Protein AF-A0A4Y2N3K4-F1 (afdb_monomer)

Secondary structure (DSSP, 8-state):
-HHHHHHHHT--HHHHHHHHHHTT------S------------------HHHHHHHHHHS-----HHHHHGGGTTS-PPP---HHHHHHHHHHHHHHHTTS------PPPPPHHHHHHHHHHHHHTT-

Radius of gyration: 30.18 Å; Cα contacts (8 Å, |Δi|>4): 9; chains: 1; bounding box: 58×51×66 Å

Structure (mmCIF, N/CA/C/O backbone):
data_AF-A0A4Y2N3K4-F1
#
_entry.id   AF-A0A4Y2N3K4-F1
#
loop_
_atom_site.group_PDB
_atom_site.id
_atom_site.type_symbol
_atom_site.label_atom_id
_atom_site.label_alt_id
_atom_site.label_comp_id
_atom_site.label_asym_id
_atom_site.label_entity_id
_atom_site.label_seq_id
_atom_site.pdbx_PDB_ins_code
_atom_site.Cartn_x
_atom_site.Cartn_y
_atom_site.Cartn_z
_atom_site.occupancy
_atom_site.B_iso_or_equiv
_atom_site.auth_seq_id
_atom_site.auth_comp_id
_atom_site.auth_asym_id
_atom_site.auth_atom_id
_atom_site.pdbx_PDB_model_num
ATOM 1 N N . MET A 1 1 ? -7.671 22.320 10.137 1.00 58.22 1 MET A N 1
ATOM 2 C CA . MET A 1 1 ? -6.590 22.183 9.137 1.00 58.22 1 MET A CA 1
ATOM 3 C C . MET A 1 1 ? -5.352 23.046 9.448 1.00 58.22 1 MET A C 1
ATOM 5 O O . MET A 1 1 ? -4.595 23.355 8.549 1.00 58.22 1 MET A O 1
ATOM 9 N N . ARG A 1 2 ? -5.086 23.424 10.712 1.00 77.31 2 ARG A N 1
ATOM 10 C CA . ARG A 1 2 ? -3.959 24.326 11.039 1.00 77.31 2 ARG A CA 1
ATOM 11 C C . ARG A 1 2 ? -2.590 23.632 11.024 1.00 77.31 2 ARG A C 1
ATOM 13 O O . ARG A 1 2 ? -1.615 24.225 10.592 1.00 77.31 2 ARG A O 1
ATOM 20 N N . ILE A 1 3 ? -2.541 22.367 11.446 1.00 83.81 3 ILE A N 1
ATOM 21 C CA . ILE A 1 3 ? -1.302 21.574 11.512 1.00 83.81 3 ILE A CA 1
ATOM 22 C C . ILE A 1 3 ? -0.776 21.232 10.114 1.00 83.81 3 ILE A C 1
ATOM 24 O O . ILE A 1 3 ? 0.417 21.363 9.873 1.00 83.81 3 ILE A O 1
ATOM 28 N N . ALA A 1 4 ? -1.658 20.848 9.184 1.00 87.94 4 ALA A N 1
ATOM 29 C CA . ALA A 1 4 ? -1.269 20.566 7.803 1.00 87.94 4 ALA A CA 1
ATOM 30 C C . ALA A 1 4 ? -0.730 21.824 7.102 1.00 87.94 4 ALA A C 1
ATOM 32 O O . ALA A 1 4 ? 0.332 21.761 6.494 1.00 87.94 4 ALA A O 1
ATOM 33 N N . ASP A 1 5 ? -1.397 22.973 7.265 1.00 90.56 5 ASP A N 1
ATOM 34 C CA . ASP A 1 5 ? -0.926 24.254 6.723 1.00 90.56 5 ASP A CA 1
ATOM 35 C C . ASP A 1 5 ? 0.417 24.685 7.324 1.00 90.56 5 ASP A C 1
ATOM 37 O O . ASP A 1 5 ? 1.294 25.159 6.604 1.00 90.56 5 ASP A O 1
ATOM 41 N N . TYR A 1 6 ? 0.597 24.514 8.637 1.00 90.62 6 TYR A N 1
ATOM 42 C CA . TYR A 1 6 ? 1.860 24.814 9.310 1.00 90.62 6 TYR A CA 1
ATOM 43 C C . TYR A 1 6 ? 2.986 23.901 8.818 1.00 90.62 6 TYR A C 1
ATOM 45 O O . TYR A 1 6 ? 4.047 24.384 8.432 1.00 90.62 6 TYR A O 1
ATOM 53 N N . ALA A 1 7 ? 2.749 22.588 8.769 1.00 88.12 7 ALA A N 1
ATOM 54 C CA . ALA A 1 7 ? 3.717 21.626 8.259 1.00 88.12 7 ALA A CA 1
ATOM 55 C C . ALA A 1 7 ? 4.084 21.931 6.800 1.00 88.12 7 ALA A C 1
ATOM 57 O O . ALA A 1 7 ? 5.265 21.965 6.469 1.00 88.12 7 ALA A O 1
ATOM 58 N N . TRP A 1 8 ? 3.091 22.233 5.959 1.00 90.69 8 TRP A N 1
ATOM 59 C CA . TRP A 1 8 ? 3.290 22.564 4.549 1.00 90.69 8 TRP A CA 1
ATOM 60 C C . TRP A 1 8 ? 4.122 23.833 4.352 1.00 90.69 8 TRP A C 1
ATOM 62 O O . TRP A 1 8 ? 5.035 23.852 3.534 1.00 90.69 8 TRP A O 1
ATOM 72 N N . ARG A 1 9 ? 3.872 24.882 5.144 1.00 92.25 9 ARG A N 1
ATOM 73 C CA . ARG A 1 9 ? 4.644 26.136 5.087 1.00 92.25 9 ARG A CA 1
ATOM 74 C C . ARG A 1 9 ? 6.097 25.992 5.541 1.00 92.25 9 ARG A C 1
ATOM 76 O O . ARG A 1 9 ? 6.918 26.818 5.158 1.00 92.25 9 ARG A O 1
ATOM 83 N N . ASN A 1 10 ? 6.407 24.974 6.339 1.00 92.25 10 ASN A N 1
ATOM 84 C CA . ASN A 1 10 ? 7.766 24.682 6.801 1.00 92.25 10 ASN A CA 1
ATOM 85 C C . ASN A 1 10 ? 8.545 23.757 5.851 1.00 92.25 10 ASN A C 1
ATOM 87 O O . ASN A 1 10 ? 9.726 23.489 6.082 1.00 92.25 10 ASN A O 1
ATOM 91 N N . VAL A 1 11 ? 7.914 23.256 4.784 1.00 93.94 11 VAL A N 1
ATOM 92 C CA . VAL A 1 11 ? 8.612 22.488 3.752 1.00 93.94 11 VAL A CA 1
ATOM 93 C C . VAL A 1 11 ? 9.522 23.427 2.958 1.00 93.94 11 VAL A C 1
ATOM 95 O O . VAL A 1 11 ? 9.073 24.413 2.380 1.00 93.94 11 VAL A O 1
ATOM 98 N N . THR A 1 12 ? 10.814 23.104 2.909 1.00 95.06 12 THR A N 1
ATOM 99 C CA . THR A 1 12 ? 11.805 23.832 2.107 1.00 95.06 12 THR A CA 1
ATOM 100 C C . THR A 1 12 ? 12.014 23.160 0.752 1.00 95.06 12 THR A C 1
ATOM 102 O O . THR A 1 12 ? 11.753 21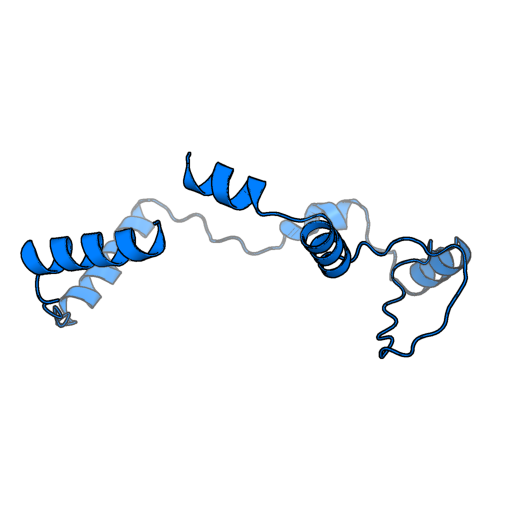.966 0.589 1.00 95.06 12 THR A O 1
ATOM 105 N N . GLU A 1 13 ? 12.548 23.906 -0.216 1.00 93.25 13 GLU A N 1
ATOM 106 C CA . GLU A 1 13 ? 12.946 23.368 -1.524 1.00 93.25 13 GLU A CA 1
ATOM 107 C C . GLU A 1 13 ? 13.884 22.158 -1.381 1.00 93.25 13 GLU A C 1
ATOM 109 O O . GLU A 1 13 ? 13.688 21.134 -2.032 1.00 93.25 13 GLU A O 1
ATOM 114 N N . THR A 1 14 ? 14.841 22.225 -0.451 1.00 93.81 14 THR A N 1
ATOM 115 C CA . THR A 1 14 ? 15.751 21.118 -0.128 1.00 93.81 14 THR A CA 1
ATOM 116 C C . THR A 1 14 ? 15.001 19.878 0.352 1.00 93.81 14 THR A C 1
ATOM 118 O O . THR A 1 14 ? 15.320 18.764 -0.061 1.00 93.81 14 THR A O 1
ATOM 121 N N . THR A 1 15 ? 13.989 20.051 1.206 1.00 93.94 15 THR A N 1
ATOM 122 C CA . THR A 1 15 ? 13.153 18.942 1.678 1.00 93.94 15 THR A CA 1
ATOM 123 C C . THR A 1 15 ? 12.427 18.286 0.508 1.00 93.94 15 THR A C 1
ATOM 125 O O . THR A 1 15 ? 12.483 17.065 0.378 1.00 93.94 15 THR A O 1
ATOM 128 N N . ILE A 1 16 ? 11.823 19.078 -0.383 1.00 92.62 16 ILE A N 1
ATOM 129 C CA . ILE A 1 16 ? 11.146 18.575 -1.588 1.00 92.62 16 ILE A CA 1
ATOM 130 C C . ILE A 1 16 ? 12.139 17.808 -2.466 1.00 92.62 16 ILE A C 1
ATOM 132 O O . ILE A 1 16 ? 11.905 16.641 -2.777 1.00 92.62 16 ILE A O 1
ATOM 136 N N . LYS A 1 17 ? 13.285 18.417 -2.792 1.00 92.00 17 LYS A N 1
ATOM 137 C CA . LYS A 1 17 ? 14.342 17.809 -3.612 1.00 92.00 17 LYS A CA 1
ATOM 138 C C . LYS A 1 17 ? 14.806 16.464 -3.049 1.00 92.00 17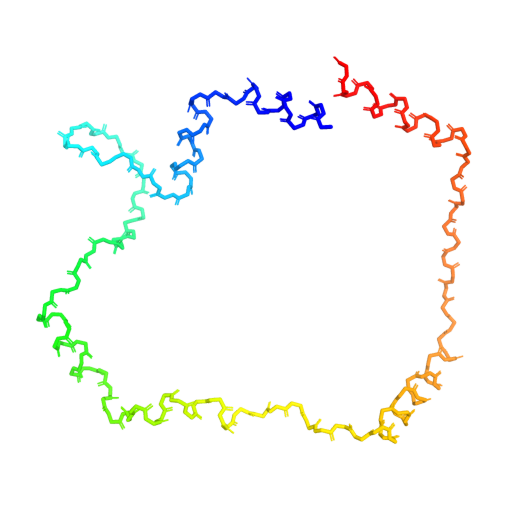 LYS A C 1
ATOM 140 O O . LYS A 1 17 ? 14.908 15.489 -3.787 1.00 92.00 17 LYS A O 1
ATOM 145 N N . ASN A 1 18 ? 15.024 16.382 -1.738 1.00 90.75 18 ASN A N 1
ATOM 146 C CA . ASN A 1 18 ? 15.443 15.146 -1.079 1.00 90.75 18 ASN A CA 1
ATOM 147 C C . ASN A 1 18 ? 14.385 14.037 -1.170 1.00 90.75 18 ASN A C 1
ATOM 149 O O . ASN A 1 18 ? 14.748 12.868 -1.299 1.00 90.75 18 ASN A O 1
ATOM 153 N N . TYR A 1 19 ? 13.092 14.372 -1.115 1.00 92.94 19 TYR A N 1
ATOM 154 C CA . TYR A 1 19 ? 12.023 13.387 -1.301 1.00 92.94 19 TYR A CA 1
ATOM 155 C C . TYR A 1 19 ? 11.941 12.879 -2.742 1.00 92.94 19 TYR A C 1
ATOM 157 O O . TYR A 1 19 ? 11.779 11.677 -2.931 1.00 92.94 19 TYR A O 1
ATOM 165 N N . PHE A 1 20 ? 12.127 13.748 -3.741 1.00 91.81 20 PHE A N 1
ATOM 166 C CA . PHE A 1 20 ? 12.237 13.324 -5.142 1.00 91.81 20 PHE A CA 1
ATOM 167 C C . PHE A 1 20 ? 13.416 12.363 -5.345 1.00 91.81 20 PHE A C 1
ATOM 169 O O . PHE A 1 20 ? 13.223 11.278 -5.889 1.00 91.81 20 PHE A O 1
ATOM 176 N N . ILE A 1 21 ? 14.593 12.688 -4.797 1.00 91.88 21 ILE A N 1
ATOM 177 C CA . ILE A 1 21 ? 15.775 11.811 -4.850 1.00 91.88 21 ILE A CA 1
ATOM 178 C C . ILE A 1 21 ? 15.495 10.462 -4.175 1.00 91.88 21 ILE A C 1
ATOM 180 O O . ILE A 1 21 ? 15.794 9.416 -4.746 1.00 91.88 21 ILE A O 1
ATOM 184 N N . LYS A 1 22 ? 14.881 10.460 -2.982 1.00 89.44 22 LYS A N 1
ATOM 185 C CA . LYS A 1 22 ? 14.496 9.221 -2.280 1.00 89.44 22 LYS A CA 1
ATOM 186 C C . LYS A 1 22 ? 13.480 8.382 -3.055 1.00 89.44 22 LYS A C 1
ATOM 188 O O . LYS A 1 22 ? 13.496 7.164 -2.925 1.00 89.44 22 LYS A O 1
ATOM 193 N N . ALA A 1 23 ? 12.612 9.018 -3.836 1.00 90.62 23 ALA A N 1
ATOM 194 C CA . ALA A 1 23 ? 11.643 8.356 -4.703 1.00 90.62 23 ALA A CA 1
ATOM 195 C C . ALA A 1 23 ? 12.243 7.893 -6.047 1.00 90.62 23 ALA A C 1
ATOM 197 O O . ALA A 1 23 ? 11.514 7.375 -6.886 1.00 90.62 23 ALA A O 1
ATOM 198 N N . GLY A 1 24 ? 13.554 8.064 -6.256 1.00 86.25 24 GLY A N 1
ATOM 199 C CA . GLY A 1 24 ? 14.252 7.630 -7.468 1.00 86.25 24 GLY A CA 1
ATOM 200 C C . GLY A 1 24 ? 14.296 8.676 -8.582 1.00 86.25 24 GLY A C 1
ATOM 201 O O . GLY A 1 24 ? 14.874 8.412 -9.631 1.00 86.25 24 GLY A O 1
ATOM 202 N N . PHE A 1 25 ? 13.752 9.876 -8.363 1.00 85.56 25 PHE A N 1
ATOM 203 C CA . PHE A 1 25 ? 13.902 10.989 -9.295 1.00 85.56 25 PHE A CA 1
ATOM 204 C C . PHE A 1 25 ? 15.234 11.687 -9.033 1.00 85.56 25 PHE A C 1
ATOM 206 O O . PHE A 1 25 ? 15.374 12.482 -8.101 1.00 85.56 25 PHE A O 1
ATOM 213 N N . SER A 1 26 ? 16.228 11.393 -9.862 1.00 79.75 26 SER A N 1
ATOM 214 C CA . SER A 1 26 ? 17.436 12.201 -9.947 1.00 79.75 26 SER A CA 1
ATOM 215 C C . SER A 1 26 ? 17.270 13.247 -11.046 1.00 79.75 26 SER A C 1
ATOM 217 O O . SER A 1 26 ? 16.645 13.017 -12.080 1.00 79.75 26 SER A O 1
ATOM 219 N N . GLU A 1 27 ? 17.812 14.436 -10.805 1.00 73.12 27 GLU A N 1
ATOM 220 C CA . GLU A 1 27 ? 17.994 15.410 -11.871 1.00 73.12 27 GLU A CA 1
ATOM 221 C C . GLU A 1 27 ? 18.950 14.770 -12.881 1.00 73.12 27 GLU A C 1
ATOM 223 O O . GLU A 1 27 ? 20.057 14.359 -12.511 1.00 73.12 27 GLU A O 1
ATOM 228 N N . ASN A 1 28 ? 18.507 14.620 -14.130 1.00 61.84 28 ASN A N 1
ATOM 229 C CA . ASN A 1 28 ? 19.340 14.128 -15.214 1.00 61.84 28 ASN A CA 1
ATOM 230 C C . ASN A 1 28 ? 20.462 15.141 -15.429 1.00 61.84 28 ASN A C 1
ATOM 232 O O . ASN A 1 28 ? 20.353 16.091 -16.201 1.00 61.84 28 ASN A O 1
ATOM 236 N N . LYS A 1 29 ? 21.567 14.952 -14.702 1.00 55.78 29 LYS A N 1
ATOM 237 C CA . LYS A 1 29 ? 22.784 15.708 -14.936 1.00 55.78 29 LYS A CA 1
ATOM 238 C C . LYS A 1 29 ? 23.113 15.523 -16.409 1.00 55.78 29 LYS A C 1
ATOM 240 O O . LYS A 1 29 ? 23.521 14.442 -16.834 1.00 55.78 29 LYS A O 1
ATOM 245 N N . THR A 1 30 ? 22.969 16.592 -17.184 1.00 49.94 30 THR A N 1
ATOM 246 C CA . THR A 1 30 ? 23.768 16.731 -18.392 1.00 49.94 30 THR A CA 1
ATOM 247 C C . THR A 1 30 ? 25.204 16.753 -17.883 1.00 49.94 30 THR A C 1
ATOM 249 O O . THR A 1 30 ? 25.640 17.738 -17.303 1.00 49.94 30 THR A O 1
ATOM 252 N N . SER A 1 31 ? 25.832 15.577 -17.942 1.00 51.28 31 SER A N 1
ATOM 253 C CA . SER A 1 31 ? 27.218 15.245 -17.623 1.00 51.28 31 SER A CA 1
ATOM 254 C C . SER A 1 31 ? 28.059 16.385 -17.035 1.00 51.28 31 SER A C 1
ATOM 256 O O . SER A 1 31 ? 28.621 17.168 -17.795 1.00 51.28 31 SER A O 1
ATOM 258 N N . SER A 1 32 ? 28.241 16.404 -15.711 1.00 50.03 32 SER A N 1
ATOM 259 C CA . SER A 1 32 ? 29.541 16.706 -15.093 1.00 50.03 32 SER A CA 1
ATOM 260 C C . SER A 1 32 ? 29.519 16.459 -13.577 1.00 50.03 32 SER A C 1
ATOM 262 O O . SER A 1 32 ? 28.515 16.692 -12.904 1.00 50.03 32 SER A O 1
ATOM 264 N N . GLU A 1 33 ? 30.678 16.042 -13.069 1.00 44.41 33 GLU A N 1
ATOM 265 C CA . GLU A 1 33 ? 31.112 15.990 -11.663 1.00 44.41 33 GLU A CA 1
ATOM 266 C C . GLU A 1 33 ? 30.701 14.761 -10.833 1.00 44.41 33 GLU A C 1
ATOM 268 O O . GLU A 1 33 ? 29.691 14.716 -10.123 1.00 44.41 33 GLU A O 1
ATOM 273 N N . THR A 1 34 ? 31.550 13.741 -11.007 1.00 53.75 34 THR A N 1
ATOM 274 C CA . THR A 1 34 ? 32.380 13.034 -10.011 1.00 53.75 34 THR A CA 1
ATOM 275 C C . THR A 1 34 ? 32.011 13.186 -8.533 1.00 53.75 34 THR A C 1
ATOM 277 O O . THR A 1 34 ? 32.210 14.232 -7.923 1.00 53.75 34 THR A O 1
ATOM 280 N N . GLY A 1 35 ? 31.609 12.067 -7.937 1.00 36.28 35 GLY A N 1
ATOM 281 C CA . GLY A 1 35 ? 31.535 11.852 -6.496 1.00 36.28 35 GLY A CA 1
ATOM 282 C C . GLY A 1 35 ? 31.091 10.418 -6.242 1.00 36.28 35 GLY A C 1
ATOM 283 O O . GLY A 1 35 ? 29.932 10.089 -6.470 1.00 36.28 35 GLY A O 1
ATOM 284 N N . GLU A 1 36 ? 32.034 9.562 -5.854 1.00 51.16 36 GLU A N 1
ATOM 285 C CA . GLU A 1 36 ? 31.812 8.152 -5.536 1.00 51.16 36 GLU A CA 1
ATOM 286 C C . GLU A 1 36 ? 30.794 8.008 -4.396 1.00 51.16 36 GLU A C 1
ATOM 288 O O . GLU A 1 36 ? 31.076 8.327 -3.244 1.00 51.16 36 GLU A O 1
ATOM 293 N N . VAL A 1 37 ? 29.609 7.498 -4.722 1.00 42.59 37 VAL A N 1
ATOM 294 C CA . VAL A 1 37 ? 28.744 6.790 -3.779 1.00 42.59 37 VAL A CA 1
ATOM 295 C C . VAL A 1 37 ? 28.327 5.510 -4.477 1.00 42.59 37 VAL A C 1
ATOM 297 O O . VAL A 1 37 ? 27.849 5.535 -5.613 1.00 42.59 37 VAL A O 1
ATOM 300 N N . ASP A 1 38 ? 28.616 4.416 -3.783 1.00 45.25 38 ASP A N 1
ATOM 301 C CA . ASP A 1 38 ? 28.433 3.020 -4.148 1.00 45.25 38 ASP A CA 1
ATOM 302 C C . ASP A 1 38 ? 27.213 2.814 -5.051 1.00 45.25 38 ASP A C 1
ATOM 304 O O . ASP A 1 38 ? 26.053 2.806 -4.629 1.00 45.25 38 ASP A O 1
ATOM 308 N N . SER A 1 39 ? 27.498 2.743 -6.349 1.00 44.97 39 SER A N 1
ATOM 309 C CA . SER A 1 39 ? 26.500 2.525 -7.375 1.00 44.97 39 SER A CA 1
ATOM 310 C C . SER A 1 39 ? 26.118 1.057 -7.328 1.00 44.97 39 SER A C 1
ATOM 312 O O . SER A 1 39 ? 26.640 0.248 -8.098 1.00 44.97 39 SER A O 1
ATOM 314 N N . ILE A 1 40 ? 25.130 0.720 -6.496 1.00 50.25 40 ILE A N 1
ATOM 315 C CA . ILE A 1 40 ? 24.210 -0.353 -6.863 1.00 50.25 40 ILE A CA 1
ATOM 316 C C . ILE A 1 40 ? 23.499 0.148 -8.117 1.00 50.25 40 ILE A C 1
ATOM 318 O O . ILE A 1 40 ? 22.457 0.800 -8.087 1.00 50.25 40 ILE A O 1
ATOM 322 N N . LYS A 1 41 ? 24.163 -0.093 -9.244 1.00 47.59 41 LYS A N 1
ATOM 323 C CA . LYS A 1 41 ? 23.733 0.219 -10.590 1.00 47.59 41 LYS A CA 1
ATOM 324 C C . LYS A 1 41 ? 22.586 -0.728 -10.927 1.00 47.59 41 LYS A C 1
ATOM 326 O O . LYS A 1 41 ? 22.740 -1.633 -11.742 1.00 47.59 41 LYS A O 1
ATOM 331 N N . HIS A 1 42 ? 21.423 -0.524 -10.318 1.00 43.81 42 HIS A N 1
ATOM 332 C CA . HIS A 1 42 ? 20.186 -0.991 -10.917 1.00 43.81 42 HIS A CA 1
ATOM 333 C C . HIS A 1 42 ? 19.947 -0.111 -12.141 1.00 43.81 42 HIS A C 1
ATOM 335 O O . HIS A 1 42 ? 19.298 0.926 -12.080 1.00 43.81 42 HIS A O 1
ATOM 341 N N . SER A 1 43 ? 20.573 -0.511 -13.252 1.00 47.88 43 SER A N 1
ATOM 342 C CA . SER A 1 43 ? 20.235 -0.034 -14.588 1.00 47.88 43 SER A CA 1
ATOM 343 C C . SER A 1 43 ? 18.808 -0.487 -14.872 1.00 47.88 43 SER A C 1
ATOM 345 O O . SER A 1 43 ? 18.597 -1.537 -15.466 1.00 47.88 43 SER A O 1
ATOM 347 N N . ILE A 1 44 ? 17.829 0.274 -14.398 1.00 54.50 44 ILE A N 1
ATOM 348 C CA . ILE A 1 44 ? 16.456 0.211 -14.897 1.00 54.50 44 ILE A CA 1
ATOM 349 C C . ILE A 1 44 ? 16.245 1.475 -15.724 1.00 54.50 44 ILE A C 1
ATOM 351 O O . ILE A 1 44 ? 15.390 2.300 -15.446 1.00 54.50 44 ILE A O 1
ATOM 355 N N . GLU A 1 45 ? 17.113 1.655 -16.714 1.00 52.25 45 GLU A N 1
ATOM 356 C CA . GLU A 1 45 ? 16.918 2.618 -17.790 1.00 52.25 45 GLU A CA 1
ATOM 357 C C . GLU A 1 45 ? 17.701 2.113 -19.001 1.00 52.25 45 GLU A C 1
ATOM 359 O O . GLU A 1 45 ? 18.758 2.605 -19.384 1.00 52.25 45 GLU A O 1
ATOM 364 N N . GLY A 1 46 ? 17.224 0.992 -19.527 1.00 51.66 46 GLY A N 1
ATOM 365 C CA . GLY A 1 46 ? 17.607 0.485 -20.828 1.00 51.66 46 GLY A CA 1
ATOM 366 C C . GLY A 1 46 ? 16.311 0.211 -21.555 1.00 51.66 46 GLY A C 1
ATOM 367 O O . GLY A 1 46 ? 15.628 -0.759 -21.237 1.00 51.66 46 GLY A O 1
ATOM 368 N N . GLU A 1 47 ? 15.943 1.094 -22.475 1.00 60.59 47 GLU A N 1
ATOM 369 C CA . GLU A 1 47 ? 14.953 0.788 -23.498 1.00 60.59 47 GLU A CA 1
ATOM 370 C C . GLU A 1 47 ? 15.397 -0.530 -24.148 1.00 60.59 47 GLU A C 1
ATOM 372 O O . GLU A 1 47 ? 16.443 -0.584 -24.799 1.00 60.59 47 GLU A O 1
ATOM 377 N N . ILE A 1 48 ? 14.695 -1.626 -23.842 1.00 70.00 48 ILE A N 1
ATOM 378 C CA . ILE A 1 48 ? 15.069 -2.955 -24.327 1.00 70.00 48 ILE A CA 1
ATOM 379 C C . ILE A 1 48 ? 15.000 -2.881 -25.847 1.00 70.00 48 ILE A C 1
ATOM 381 O O . ILE A 1 48 ? 13.931 -2.653 -26.420 1.00 70.00 48 ILE A O 1
ATOM 385 N N . ASN A 1 49 ? 16.151 -3.023 -26.499 1.00 80.75 49 ASN A N 1
ATOM 386 C CA . ASN A 1 49 ? 16.211 -2.896 -27.943 1.00 80.75 49 ASN A CA 1
ATOM 387 C C . ASN A 1 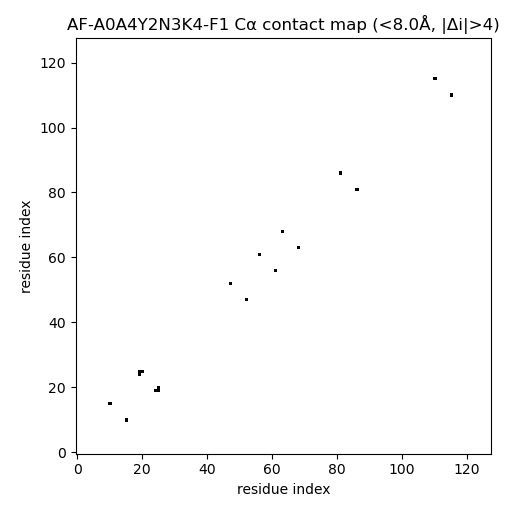49 ? 15.566 -4.136 -28.609 1.00 80.75 49 ASN A C 1
ATOM 389 O O . ASN A 1 49 ? 15.423 -5.189 -27.977 1.00 80.75 49 ASN A O 1
ATOM 393 N N . PRO A 1 50 ? 15.167 -4.055 -29.889 1.00 78.06 50 PRO A N 1
ATOM 394 C CA . PRO A 1 50 ? 14.481 -5.161 -30.564 1.00 78.06 50 PRO 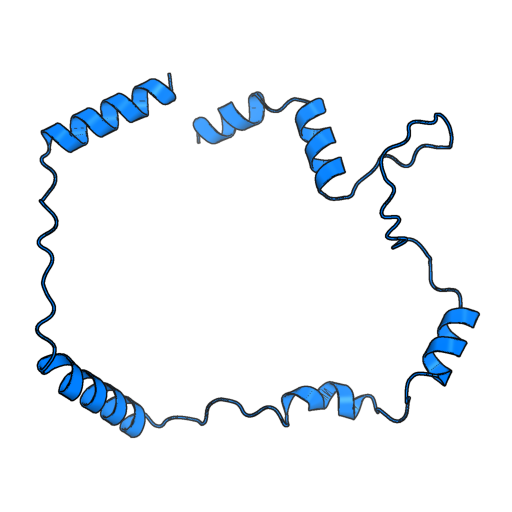A CA 1
ATOM 395 C C . PRO A 1 50 ? 15.263 -6.488 -30.581 1.00 78.06 50 PRO A C 1
ATOM 397 O O . PRO A 1 50 ? 14.667 -7.563 -30.601 1.00 78.06 50 PRO A O 1
ATOM 400 N N . GLU A 1 51 ? 16.595 -6.437 -30.542 1.00 82.00 51 GLU A N 1
ATOM 401 C CA . GLU A 1 51 ? 17.474 -7.616 -30.558 1.00 82.00 51 GLU A CA 1
ATOM 402 C C . GLU A 1 51 ? 17.502 -8.329 -29.195 1.00 82.00 51 GLU A C 1
ATOM 404 O O . GLU A 1 51 ? 17.531 -9.562 -29.118 1.00 82.00 51 GLU A O 1
ATOM 409 N N . GLN A 1 52 ? 17.429 -7.557 -28.109 1.00 81.44 52 GLN A N 1
ATOM 410 C CA . GLN A 1 52 ? 17.257 -8.071 -26.754 1.00 81.44 52 GLN A CA 1
ATOM 411 C C . GLN A 1 52 ? 15.875 -8.705 -26.588 1.00 81.44 52 GLN A C 1
ATOM 413 O O . GLN A 1 52 ? 15.785 -9.803 -26.043 1.00 81.44 52 GLN A O 1
ATOM 418 N N . TRP A 1 53 ? 14.821 -8.088 -27.134 1.00 80.88 53 TRP A N 1
ATOM 419 C CA . TRP A 1 53 ? 13.482 -8.689 -27.173 1.00 80.88 53 TRP A CA 1
ATOM 420 C C . TRP A 1 53 ? 13.464 -10.018 -27.924 1.00 80.88 53 TRP A C 1
ATOM 422 O O . TRP A 1 53 ? 12.904 -10.989 -27.422 1.00 80.88 53 TRP A O 1
ATOM 432 N N . ALA A 1 54 ? 14.120 -10.096 -29.084 1.00 78.56 54 ALA A N 1
ATOM 433 C CA . ALA A 1 54 ? 14.210 -11.335 -29.853 1.00 78.56 54 ALA A CA 1
ATOM 434 C C . ALA A 1 54 ? 14.955 -12.449 -29.094 1.00 78.56 54 ALA A C 1
ATOM 436 O O . ALA A 1 54 ? 14.582 -13.618 -29.192 1.00 78.56 54 ALA A O 1
ATOM 437 N N . SER A 1 55 ? 15.983 -12.096 -28.315 1.00 81.25 55 SER A N 1
ATOM 438 C CA . SER A 1 55 ? 16.715 -13.050 -27.469 1.00 81.25 55 SER A CA 1
ATOM 439 C C . SER A 1 55 ? 15.860 -13.543 -26.299 1.00 81.25 55 SER A C 1
ATOM 441 O O . SER A 1 55 ? 15.766 -14.744 -26.075 1.00 81.25 55 SER A O 1
ATOM 443 N N . ILE A 1 56 ? 15.150 -12.637 -25.620 1.00 80.19 56 ILE A N 1
ATOM 444 C CA . ILE A 1 56 ? 14.211 -12.984 -24.542 1.00 80.19 56 ILE A CA 1
ATOM 445 C C . ILE A 1 56 ? 13.088 -13.875 -25.081 1.00 80.19 56 ILE A C 1
ATOM 447 O O . ILE A 1 56 ? 12.777 -14.894 -24.484 1.00 80.19 56 ILE A O 1
ATOM 451 N N . GLN A 1 57 ? 12.518 -13.551 -26.242 1.00 75.62 57 GLN A N 1
ATOM 452 C CA . GLN A 1 57 ? 11.450 -14.339 -26.860 1.00 75.62 57 GLN A CA 1
ATOM 453 C C . GLN A 1 57 ? 11.913 -15.741 -27.290 1.00 75.62 57 GLN A C 1
ATOM 455 O O . GLN A 1 57 ? 11.111 -16.670 -27.332 1.00 75.62 57 GLN A O 1
ATOM 460 N N . LYS A 1 58 ? 13.197 -15.896 -27.626 1.00 78.81 58 LYS A N 1
ATOM 461 C CA . LYS A 1 58 ? 13.802 -17.189 -27.957 1.00 78.81 58 LYS A CA 1
ATOM 462 C C . LYS A 1 58 ? 14.017 -18.058 -26.715 1.00 78.81 58 LYS A C 1
ATOM 464 O O . LYS A 1 58 ? 13.857 -19.274 -26.802 1.00 78.81 58 LYS A O 1
ATOM 469 N N . ASP A 1 59 ? 14.387 -17.441 -25.596 1.00 75.94 59 ASP A N 1
ATOM 470 C CA . ASP A 1 59 ? 14.681 -18.137 -24.340 1.00 75.94 59 ASP A CA 1
ATOM 471 C C . ASP A 1 59 ? 13.417 -18.363 -23.487 1.00 75.94 59 ASP A C 1
ATOM 473 O O . ASP A 1 59 ? 13.338 -19.321 -22.716 1.00 75.94 59 ASP A O 1
ATOM 477 N N . CYS A 1 60 ? 12.396 -17.520 -23.649 1.00 73.19 60 CYS A N 1
ATOM 478 C CA . CYS A 1 60 ? 11.074 -17.701 -23.067 1.00 73.19 60 CYS A CA 1
ATOM 479 C C . CYS A 1 60 ? 10.247 -18.662 -23.929 1.00 73.19 60 CYS A C 1
ATOM 481 O O . CYS A 1 60 ? 10.074 -18.467 -25.130 1.00 73.19 60 CYS A O 1
ATOM 483 N N . ASN A 1 61 ? 9.690 -19.699 -23.305 1.00 66.62 61 ASN A N 1
ATOM 484 C CA . ASN A 1 61 ? 8.816 -20.658 -23.972 1.00 66.62 61 ASN A CA 1
ATOM 485 C C . ASN A 1 61 ? 7.515 -19.949 -24.408 1.00 66.62 61 ASN A C 1
ATOM 487 O O . ASN A 1 61 ? 6.590 -19.783 -23.621 1.00 66.62 61 ASN A O 1
ATOM 491 N N . THR A 1 62 ? 7.450 -19.509 -25.664 1.00 66.94 62 THR A N 1
ATOM 492 C CA . THR A 1 62 ? 6.349 -18.714 -26.247 1.00 66.94 62 THR A CA 1
ATOM 493 C C . THR A 1 62 ? 5.126 -19.534 -26.657 1.00 66.94 62 THR A C 1
ATOM 495 O O . THR A 1 62 ? 4.239 -19.028 -27.335 1.00 66.94 62 THR A O 1
ATOM 498 N N . ASN A 1 63 ? 5.034 -20.790 -26.219 1.00 74.44 63 ASN A N 1
ATOM 499 C CA . ASN A 1 63 ? 3.853 -21.629 -26.446 1.00 74.44 63 ASN A CA 1
ATOM 500 C C . ASN A 1 63 ? 2.671 -21.279 -25.526 1.00 74.44 63 ASN A C 1
ATOM 502 O O . ASN A 1 63 ? 1.703 -22.028 -25.489 1.00 74.44 63 ASN A O 1
ATOM 506 N N . ILE A 1 64 ? 2.763 -20.177 -24.780 1.00 78.56 64 ILE A N 1
ATOM 507 C CA . ILE A 1 64 ? 1.670 -19.636 -23.977 1.00 78.56 64 ILE A CA 1
ATOM 508 C C . ILE A 1 64 ? 0.819 -18.777 -24.913 1.00 78.56 64 ILE A C 1
ATOM 510 O O . ILE A 1 64 ? 1.304 -17.794 -25.481 1.00 78.56 64 ILE A O 1
ATOM 514 N N . SER A 1 65 ? -0.427 -19.183 -25.118 1.00 85.88 65 SER A N 1
ATOM 515 C CA . SER A 1 65 ? -1.413 -18.417 -25.872 1.00 85.88 65 SER A CA 1
ATOM 516 C C . SER A 1 65 ? -1.910 -17.215 -25.065 1.00 85.88 65 SER A C 1
ATOM 518 O O . SER A 1 65 ? -1.687 -17.097 -23.860 1.00 85.88 65 SER A O 1
ATOM 520 N N . PHE A 1 66 ? -2.585 -16.287 -25.739 1.00 82.94 66 PHE A N 1
ATOM 521 C CA . PHE A 1 66 ? -3.226 -15.170 -25.052 1.00 82.94 66 PHE A CA 1
ATOM 522 C C . PHE A 1 66 ? -4.332 -15.664 -24.107 1.00 82.94 66 PHE A C 1
ATOM 524 O O . PHE A 1 66 ? -4.511 -15.126 -23.019 1.00 82.94 66 PHE A O 1
ATOM 531 N N . GLU A 1 67 ? -5.025 -16.725 -24.506 1.00 88.31 67 GLU A N 1
ATOM 532 C CA . GLU A 1 67 ? -6.051 -17.411 -23.733 1.00 88.31 67 GLU A CA 1
ATOM 533 C C . GLU A 1 67 ? -5.469 -18.005 -22.442 1.00 88.31 67 GLU A C 1
ATOM 535 O O . GLU A 1 67 ? -6.031 -17.783 -21.375 1.00 88.31 67 GLU A O 1
ATOM 540 N N . ASP A 1 68 ? -4.285 -18.626 -22.502 1.00 86.12 68 ASP A N 1
ATOM 541 C CA . ASP A 1 68 ? -3.598 -19.154 -21.310 1.00 86.12 68 ASP A CA 1
ATOM 542 C C . ASP A 1 68 ? -3.254 -18.050 -20.291 1.00 86.12 68 ASP A C 1
ATOM 544 O O . ASP A 1 68 ? -3.226 -18.293 -19.086 1.00 86.12 68 ASP A O 1
ATOM 548 N N . PHE A 1 69 ? -2.993 -16.822 -20.758 1.00 83.38 69 PHE A N 1
ATOM 549 C CA . PHE A 1 69 ? -2.775 -15.674 -19.873 1.00 83.38 69 PHE A CA 1
ATOM 550 C C . PHE A 1 69 ? -4.073 -15.195 -19.214 1.00 83.38 69 PHE A C 1
ATOM 552 O O . PHE A 1 69 ? -4.057 -14.816 -18.045 1.00 83.38 69 PHE A O 1
ATOM 559 N N . LEU A 1 70 ? -5.190 -15.193 -19.947 1.00 87.06 70 LEU A N 1
ATOM 560 C CA . LEU A 1 70 ? -6.492 -14.816 -19.391 1.00 87.06 70 LEU A CA 1
ATOM 561 C C . LEU A 1 70 ? -7.003 -15.844 -18.380 1.00 87.06 70 LEU A C 1
ATOM 563 O O . LEU A 1 70 ? -7.621 -15.472 -17.385 1.00 87.06 70 LEU A O 1
ATOM 567 N N . ASP A 1 71 ? -6.711 -17.118 -18.624 1.00 88.88 71 ASP A N 1
ATOM 568 C CA . ASP A 1 71 ? -7.219 -18.234 -17.836 1.00 88.88 71 ASP A CA 1
ATOM 569 C C . ASP A 1 71 ? -6.318 -18.603 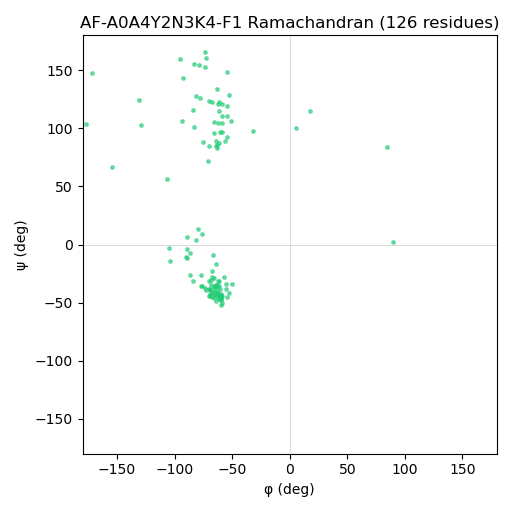-16.645 1.00 88.88 71 ASP A C 1
ATOM 571 O O . ASP A 1 71 ? -6.604 -19.565 -15.932 1.00 88.88 71 ASP A O 1
ATOM 575 N N . VAL A 1 72 ? -5.266 -17.820 -16.374 1.00 84.19 72 VAL A N 1
ATOM 576 C CA . VAL A 1 72 ? -4.312 -18.066 -15.277 1.00 84.19 72 VAL A CA 1
ATOM 577 C C . VAL A 1 72 ? -4.989 -18.195 -13.907 1.00 84.19 72 VAL A C 1
ATOM 579 O O . VAL A 1 72 ? -4.565 -18.995 -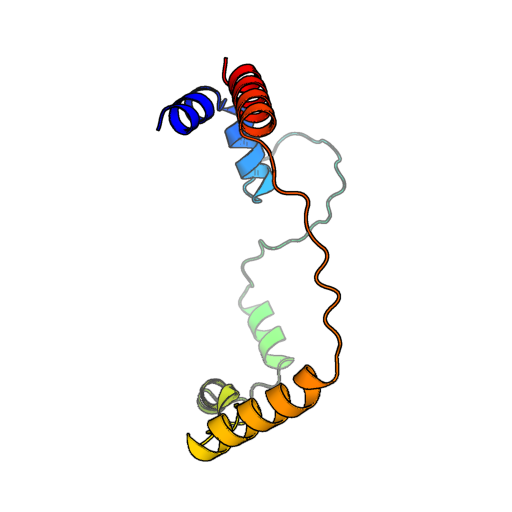13.073 1.00 84.19 72 VAL A O 1
ATOM 582 N N . ASP A 1 73 ? -6.076 -17.453 -13.690 1.00 85.94 73 ASP A N 1
ATOM 583 C CA . ASP A 1 73 ? -6.827 -17.455 -12.434 1.00 85.94 73 ASP A CA 1
ATOM 584 C C . ASP A 1 73 ? -7.937 -18.520 -12.401 1.00 85.94 73 ASP A C 1
ATOM 586 O O . ASP A 1 73 ? -8.489 -18.795 -11.335 1.00 85.94 73 ASP A O 1
ATOM 590 N N . ASN A 1 74 ? -8.269 -19.156 -13.533 1.00 85.00 74 ASN A N 1
ATOM 591 C CA . ASN A 1 74 ? -9.351 -20.146 -13.597 1.00 85.00 74 ASN A CA 1
ATOM 592 C C . ASN A 1 74 ? -8.994 -21.448 -12.870 1.00 85.00 74 ASN A C 1
ATOM 594 O O . ASN A 1 74 ? -9.876 -22.124 -12.339 1.00 85.00 74 ASN A O 1
ATOM 598 N N . GLU A 1 75 ? -7.710 -21.808 -12.848 1.00 79.75 75 GLU A N 1
ATOM 599 C CA . GLU A 1 75 ? -7.207 -22.970 -12.108 1.00 79.75 75 GLU A CA 1
ATOM 600 C C . GLU A 1 75 ? -6.879 -22.645 -10.644 1.00 79.75 75 GLU A C 1
ATOM 602 O O . GLU A 1 75 ? -6.586 -23.550 -9.854 1.00 79.75 75 GLU A O 1
ATOM 607 N N . LEU A 1 76 ? -6.940 -21.368 -10.247 1.00 82.38 76 LEU A N 1
ATOM 608 C CA . LEU A 1 76 ? -6.702 -20.978 -8.868 1.00 82.38 76 LEU A CA 1
ATOM 609 C C . LEU A 1 76 ? -7.839 -21.520 -7.996 1.00 82.38 76 LEU A C 1
ATOM 611 O O . LEU A 1 76 ? -9.014 -21.207 -8.195 1.00 82.38 76 LEU A O 1
ATOM 615 N N . GLN A 1 77 ? -7.490 -22.318 -6.984 1.00 76.50 77 GLN A N 1
ATOM 616 C CA . GLN A 1 77 ? -8.454 -22.684 -5.954 1.00 76.50 77 GLN A CA 1
ATOM 617 C C . GLN A 1 77 ? -8.907 -21.418 -5.227 1.00 76.50 77 GLN A C 1
ATOM 619 O O . GLN A 1 77 ? -8.191 -20.859 -4.398 1.00 76.50 77 GLN A O 1
ATOM 624 N N . THR A 1 78 ? -10.115 -20.972 -5.540 1.00 80.00 78 THR A N 1
ATOM 625 C CA . THR A 1 78 ? -10.823 -19.985 -4.736 1.00 80.00 78 THR A CA 1
ATOM 626 C C . THR A 1 78 ? -11.422 -20.681 -3.518 1.00 80.00 78 THR A C 1
ATOM 628 O O . THR A 1 78 ? -11.662 -21.894 -3.528 1.00 80.00 78 THR A O 1
ATOM 631 N N . CYS A 1 79 ? -11.647 -19.933 -2.435 1.00 79.69 79 CYS A N 1
ATOM 632 C CA . CYS A 1 79 ? -12.419 -20.461 -1.317 1.00 79.69 79 CYS A CA 1
ATOM 633 C C . CYS A 1 79 ? -13.756 -20.985 -1.855 1.00 79.69 79 CYS A C 1
ATOM 635 O O . CYS A 1 79 ? -14.451 -20.274 -2.585 1.00 79.69 79 CYS A O 1
ATOM 637 N N . GLY A 1 80 ? -14.101 -22.227 -1.505 1.00 78.12 80 GLY A N 1
ATOM 638 C CA . GLY A 1 80 ? -15.386 -22.806 -1.880 1.00 78.12 80 GLY A CA 1
ATOM 639 C C . GLY A 1 80 ? -16.537 -21.904 -1.434 1.00 78.12 80 GLY A C 1
ATOM 640 O O . GLY A 1 80 ? -16.447 -21.214 -0.416 1.00 78.12 80 GLY A O 1
ATOM 641 N N . THR A 1 81 ? -17.629 -21.896 -2.193 1.00 79.44 81 THR A N 1
ATOM 642 C CA . THR A 1 81 ? -18.838 -21.174 -1.794 1.00 79.44 81 THR A CA 1
ATOM 643 C C . THR A 1 81 ? -19.414 -21.831 -0.548 1.00 79.44 81 THR A C 1
ATOM 645 O O . THR A 1 81 ? -19.991 -22.914 -0.632 1.00 79.44 81 THR A O 1
ATOM 648 N N . MET A 1 82 ? -19.250 -21.184 0.599 1.00 85.81 82 MET A N 1
ATOM 649 C CA . MET A 1 82 ? -19.846 -21.636 1.846 1.00 85.81 82 MET A CA 1
ATOM 650 C C . MET A 1 82 ? -21.323 -21.253 1.847 1.00 85.81 82 MET A C 1
ATOM 652 O O . MET A 1 82 ? -21.678 -20.097 1.612 1.00 85.81 82 MET A O 1
ATOM 656 N N . THR A 1 83 ? -22.197 -22.224 2.071 1.00 87.62 83 THR A N 1
ATOM 657 C CA . THR A 1 83 ? -23.628 -21.960 2.231 1.00 87.62 83 THR A CA 1
ATOM 658 C C . THR A 1 83 ? -23.895 -21.316 3.589 1.00 87.62 83 THR A C 1
ATOM 660 O O . THR A 1 83 ? -23.191 -21.594 4.559 1.00 87.62 83 THR A O 1
ATOM 663 N N . ASP A 1 84 ? -24.963 -20.522 3.708 1.00 89.25 84 ASP A N 1
ATOM 664 C CA . ASP A 1 84 ? -25.355 -19.887 4.980 1.00 89.25 84 ASP A CA 1
ATOM 665 C C . ASP A 1 84 ? -25.410 -20.885 6.152 1.00 89.25 84 ASP A C 1
ATOM 667 O O . ASP A 1 84 ? -25.069 -20.555 7.286 1.00 89.25 84 ASP A O 1
ATOM 671 N N . LYS A 1 85 ? -25.802 -22.137 5.877 1.00 89.06 85 LYS A N 1
ATOM 672 C CA . LYS A 1 85 ? -25.849 -23.215 6.875 1.00 89.06 85 LYS A CA 1
ATOM 673 C C . LYS A 1 85 ? -24.464 -23.618 7.371 1.00 89.06 85 LYS A C 1
ATOM 675 O O . LYS A 1 85 ? -24.301 -23.845 8.565 1.00 89.06 85 LYS A O 1
ATOM 680 N N . GLU A 1 86 ? -23.492 -23.718 6.472 1.00 87.94 86 GLU A N 1
ATOM 681 C CA . GLU A 1 86 ? -22.105 -24.037 6.815 1.00 87.94 86 GLU A CA 1
ATOM 682 C C . GLU A 1 86 ? -21.464 -22.879 7.580 1.00 87.94 86 GLU A C 1
ATOM 684 O O . GLU A 1 86 ? -20.772 -23.122 8.563 1.00 87.94 86 GLU A O 1
ATOM 689 N N . ILE A 1 87 ? -21.767 -21.627 7.210 1.00 88.12 87 ILE A N 1
ATOM 690 C CA . ILE A 1 87 ? -21.315 -20.431 7.941 1.00 88.12 87 ILE A CA 1
ATOM 691 C C . ILE A 1 87 ? -21.803 -20.457 9.386 1.00 88.12 87 ILE A C 1
ATOM 693 O O . ILE A 1 87 ? -21.006 -20.323 10.313 1.00 88.12 87 ILE A O 1
ATOM 697 N N . VAL A 1 88 ? -23.100 -20.688 9.590 1.00 88.88 88 VAL A N 1
ATOM 698 C CA . VAL A 1 88 ? -23.681 -20.774 10.936 1.00 88.88 88 VAL A CA 1
ATOM 699 C C . VAL A 1 88 ? -23.094 -21.951 11.720 1.00 88.88 88 VAL A C 1
ATOM 701 O O . VAL A 1 88 ? -22.824 -21.813 12.910 1.00 88.88 88 VAL A O 1
ATOM 704 N N . ALA A 1 89 ? -22.868 -23.098 11.076 1.00 87.56 89 ALA A N 1
ATOM 705 C CA . ALA A 1 89 ? -22.257 -24.252 11.728 1.00 87.56 89 ALA A CA 1
ATOM 706 C C . ALA A 1 89 ? -20.805 -23.983 12.158 1.00 87.56 89 ALA A C 1
ATOM 708 O O . ALA A 1 89 ? -20.442 -24.355 13.270 1.00 87.56 89 ALA A O 1
ATOM 709 N N . ASN A 1 90 ? -20.006 -23.307 11.324 1.00 85.56 90 ASN A N 1
ATOM 710 C CA . ASN A 1 90 ? -18.618 -22.966 11.642 1.00 85.56 90 ASN A CA 1
ATOM 711 C C . ASN A 1 90 ? -18.526 -21.975 12.807 1.00 85.56 90 ASN A C 1
ATOM 713 O O . ASN A 1 90 ? -17.779 -22.209 13.748 1.00 85.56 90 ASN A O 1
ATOM 717 N N . ILE A 1 91 ? -19.348 -20.920 12.791 1.00 85.62 91 ILE A N 1
ATOM 718 C CA . ILE A 1 91 ? -19.407 -19.939 13.886 1.00 85.62 91 ILE A CA 1
ATOM 719 C C . ILE A 1 91 ? -19.818 -20.618 15.198 1.00 85.62 91 ILE A C 1
ATOM 721 O O . ILE A 1 91 ? -19.226 -20.372 16.242 1.00 85.62 91 ILE A O 1
ATOM 725 N N . ASN A 1 92 ? -20.817 -21.503 15.160 1.00 81.19 92 ASN A N 1
ATOM 726 C CA . ASN A 1 92 ? -21.259 -22.211 16.362 1.00 81.19 92 ASN A CA 1
ATOM 727 C C . ASN A 1 92 ? -20.209 -23.205 16.886 1.00 81.19 92 ASN A C 1
ATOM 729 O O . ASN A 1 92 ? -20.160 -23.441 18.090 1.00 81.19 92 ASN A O 1
ATOM 733 N N . ALA A 1 93 ? -19.393 -23.791 16.005 1.00 79.12 93 ALA A N 1
ATOM 734 C CA . ALA A 1 93 ? -18.274 -24.640 16.401 1.00 79.12 93 ALA A CA 1
ATOM 735 C C . ALA A 1 93 ? -17.153 -23.818 17.059 1.00 79.12 93 ALA A C 1
ATOM 737 O O . ALA A 1 93 ? -16.694 -24.197 18.130 1.00 79.12 93 ALA A O 1
ATOM 738 N N . GLU A 1 94 ? -16.790 -22.662 16.490 1.00 70.56 94 GLU A N 1
ATOM 739 C CA . GLU A 1 94 ? -15.800 -21.741 17.076 1.00 70.56 94 GLU A CA 1
ATOM 740 C C . GLU A 1 94 ? -16.235 -21.232 18.459 1.00 70.56 94 GLU A C 1
ATOM 742 O O . GLU A 1 94 ? -15.461 -21.292 19.409 1.00 70.56 94 GLU A O 1
ATOM 747 N N . ILE A 1 95 ? -17.499 -20.824 18.618 1.00 66.56 95 ILE A N 1
ATOM 748 C CA . ILE A 1 95 ? -18.035 -20.361 19.912 1.00 66.56 95 ILE A CA 1
ATOM 749 C C . ILE A 1 95 ? -18.037 -21.489 20.959 1.00 66.56 95 ILE A C 1
ATOM 751 O O . ILE A 1 95 ? -17.805 -21.237 22.140 1.00 66.56 95 ILE A O 1
ATOM 755 N N . SER A 1 96 ? -18.280 -22.736 20.543 1.00 59.81 96 SER A N 1
ATOM 756 C CA . SER A 1 96 ? -18.258 -23.890 21.4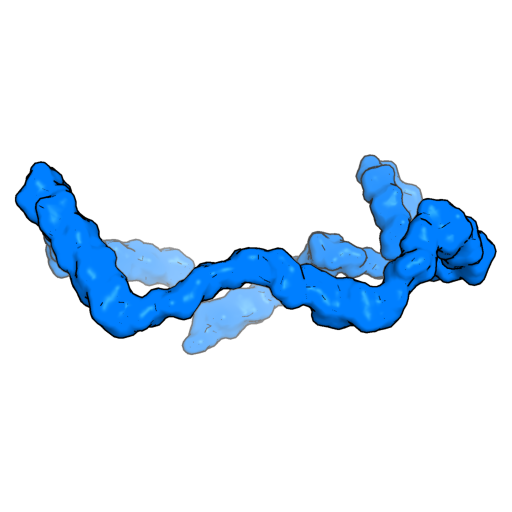50 1.00 59.81 96 SER A CA 1
ATOM 757 C C . SER A 1 96 ? -16.859 -24.200 21.991 1.00 59.81 96 SER A C 1
ATOM 759 O O . SER A 1 96 ? -16.762 -24.764 23.082 1.00 59.81 96 SER A O 1
ATOM 761 N N . ASP A 1 97 ? -15.803 -23.873 21.247 1.00 55.41 97 ASP A N 1
ATOM 762 C CA . ASP A 1 97 ? -14.418 -24.046 21.694 1.00 55.41 97 ASP A CA 1
ATOM 763 C C . ASP A 1 97 ? -13.948 -22.847 22.545 1.00 55.41 97 ASP A C 1
ATOM 765 O O . ASP A 1 97 ? -13.186 -23.023 23.497 1.00 55.41 97 ASP A O 1
ATOM 769 N N . GLU A 1 98 ? -14.464 -21.643 22.273 1.00 52.72 98 GLU A N 1
ATOM 770 C CA . GLU A 1 98 ? -14.101 -20.399 22.972 1.00 52.72 98 GLU A CA 1
ATOM 771 C C . GLU A 1 98 ? -14.748 -20.266 24.367 1.00 52.72 98 GLU A C 1
ATOM 773 O O . GLU A 1 98 ? -14.168 -19.655 25.262 1.00 52.72 98 GLU A O 1
ATOM 778 N N . GLU A 1 99 ? -15.900 -20.905 24.624 1.00 51.91 99 GLU A N 1
ATOM 779 C CA . GLU A 1 99 ? -16.498 -20.964 25.975 1.00 51.91 99 GLU A CA 1
ATOM 780 C C . GLU A 1 99 ? -15.663 -21.772 26.991 1.00 51.91 99 GLU A C 1
ATOM 782 O O . GLU A 1 99 ? -15.953 -21.739 28.190 1.00 51.91 99 GLU A O 1
ATOM 787 N N . ASN A 1 100 ? -14.617 -22.477 26.543 1.00 50.31 100 ASN A N 1
ATOM 788 C CA . ASN A 1 100 ? -13.714 -23.237 27.409 1.00 50.31 100 ASN A CA 1
ATOM 789 C C . ASN A 1 100 ? -12.343 -22.565 27.615 1.00 50.31 100 ASN A C 1
ATOM 791 O O . ASN A 1 100 ? -11.531 -23.058 28.402 1.00 50.31 100 ASN A O 1
ATOM 795 N N . GLU A 1 101 ? -12.083 -21.432 26.958 1.00 48.44 101 GLU A N 1
ATOM 796 C CA . GLU A 1 101 ? -10.972 -20.555 27.312 1.00 48.44 101 GLU A CA 1
ATOM 797 C C . GLU A 1 101 ? -11.495 -19.476 28.264 1.00 48.44 101 GLU A C 1
ATOM 799 O O . GLU A 1 101 ? -12.202 -18.549 27.872 1.00 48.44 101 GLU A O 1
ATOM 804 N N . GLU A 1 102 ? -11.146 -19.587 29.551 1.00 50.06 102 GLU A N 1
ATOM 805 C CA . GLU A 1 102 ? -11.207 -18.453 30.474 1.00 50.06 102 GLU A CA 1
ATOM 806 C C . GLU A 1 102 ? -10.346 -17.323 29.890 1.00 50.06 102 GLU A C 1
ATOM 808 O O . GLU A 1 102 ? -9.146 -17.230 30.151 1.00 50.06 102 GLU A O 1
ATOM 813 N N . LEU A 1 103 ? -10.955 -16.465 29.069 1.00 44.41 103 LEU A N 1
ATOM 814 C CA . LEU A 1 103 ? -10.355 -15.221 28.628 1.00 44.41 103 LEU A CA 1
ATOM 815 C C . LEU A 1 103 ? -10.047 -14.419 29.889 1.00 44.41 103 LEU A C 1
ATOM 817 O O . LEU A 1 103 ? -10.947 -13.859 30.525 1.00 44.41 103 LEU A O 1
ATOM 821 N N . ASP A 1 104 ? -8.764 -14.391 30.252 1.00 52.53 104 ASP A N 1
ATOM 822 C CA . ASP A 1 104 ? -8.196 -13.473 31.225 1.00 52.53 104 ASP A CA 1
ATOM 823 C C . ASP A 1 104 ? -8.554 -12.063 30.755 1.00 52.53 104 ASP A C 1
ATOM 825 O O . ASP A 1 104 ? -7.896 -11.463 29.902 1.00 52.53 104 ASP A O 1
ATOM 829 N N . GLN A 1 105 ? -9.683 -11.558 31.257 1.00 52.62 105 GLN A N 1
ATOM 830 C CA . GLN A 1 105 ? -10.089 -10.175 31.109 1.00 52.62 105 GLN A CA 1
ATOM 831 C C . GLN A 1 105 ? -9.037 -9.358 31.839 1.00 52.62 105 GLN A C 1
ATOM 833 O O . GLN A 1 105 ? -9.203 -8.999 33.010 1.00 52.62 105 GLN A O 1
ATOM 838 N N . GLN A 1 106 ? -7.948 -9.054 31.138 1.00 55.50 106 GLN A N 1
ATOM 839 C CA . GLN A 1 106 ? -6.949 -8.120 31.592 1.00 55.50 106 GLN A CA 1
ATOM 840 C C . GLN A 1 106 ? -7.689 -6.796 31.788 1.00 55.50 106 GLN A C 1
ATOM 842 O O . GLN A 1 106 ? -7.992 -6.065 30.846 1.00 55.50 106 GLN A O 1
ATOM 847 N N . LYS A 1 107 ? -8.083 -6.525 33.038 1.00 55.81 107 LYS A N 1
ATOM 848 C CA . LYS A 1 107 ? -8.741 -5.289 33.456 1.00 55.81 107 LYS A CA 1
ATOM 849 C C . LYS A 1 107 ? -7.768 -4.153 33.185 1.00 55.81 107 LYS A C 1
ATOM 851 O O . LYS A 1 107 ? -7.006 -3.756 34.066 1.00 55.81 107 LYS A O 1
ATOM 856 N N . HIS A 1 108 ? -7.788 -3.610 31.974 1.00 63.31 108 HIS A N 1
ATOM 857 C CA . HIS A 1 108 ? -7.068 -2.387 31.688 1.00 63.31 108 HIS A CA 1
ATOM 858 C C . HIS A 1 108 ? -7.614 -1.312 32.626 1.00 63.31 108 HIS A C 1
ATOM 860 O O . HIS A 1 108 ? -8.818 -1.041 32.684 1.00 63.31 108 HIS A O 1
ATOM 866 N N . LYS A 1 109 ? -6.715 -0.757 33.441 1.00 77.25 109 LYS A N 1
ATOM 867 C CA . LYS A 1 109 ? -7.034 0.282 34.416 1.00 77.25 109 LYS A CA 1
ATOM 868 C C . LYS A 1 109 ? -7.722 1.432 33.677 1.00 77.25 109 LYS A C 1
ATOM 870 O O . LYS A 1 109 ? -7.132 2.025 32.778 1.00 77.25 109 LYS A O 1
ATOM 875 N N . LYS A 1 110 ? -8.971 1.740 34.046 1.00 81.56 110 LYS A N 1
ATOM 876 C CA . LYS A 1 110 ? -9.707 2.864 33.454 1.00 81.56 110 LYS A CA 1
ATOM 877 C C . LYS A 1 110 ? -8.955 4.160 33.744 1.00 81.56 110 LYS A C 1
ATOM 879 O O . LYS A 1 110 ? -8.716 4.486 34.907 1.00 81.56 110 LYS A O 1
ATOM 884 N N . VAL A 1 111 ? -8.598 4.870 32.679 1.00 84.38 111 VAL A N 1
ATOM 885 C CA . VAL A 1 111 ? -7.956 6.184 32.746 1.00 84.38 111 VAL A CA 1
ATOM 886 C C . VAL A 1 111 ? -8.912 7.173 33.408 1.00 84.38 111 VAL A C 1
ATOM 888 O O . VAL A 1 111 ? -10.106 7.212 33.105 1.00 84.38 111 VAL A O 1
ATOM 891 N N . THR A 1 112 ? -8.388 7.957 34.344 1.00 91.94 112 THR A N 1
ATOM 892 C CA . THR A 1 112 ? -9.140 9.013 35.027 1.00 91.94 112 THR A CA 1
ATOM 893 C C . THR A 1 112 ? -9.163 10.294 34.194 1.00 91.94 112 THR A C 1
ATOM 895 O O . THR A 1 112 ? -8.248 10.560 33.419 1.00 91.94 112 THR A O 1
ATOM 898 N N . ILE A 1 113 ? -10.178 11.142 34.395 1.00 90.69 113 ILE A N 1
ATOM 899 C CA . ILE A 1 113 ? -10.291 12.436 33.692 1.00 90.69 113 ILE A CA 1
ATOM 900 C C . ILE A 1 113 ? -9.026 13.286 33.889 1.00 90.69 113 ILE A C 1
ATOM 902 O O . ILE A 1 113 ? -8.530 13.871 32.938 1.00 90.69 113 ILE A O 1
ATOM 906 N N . LYS A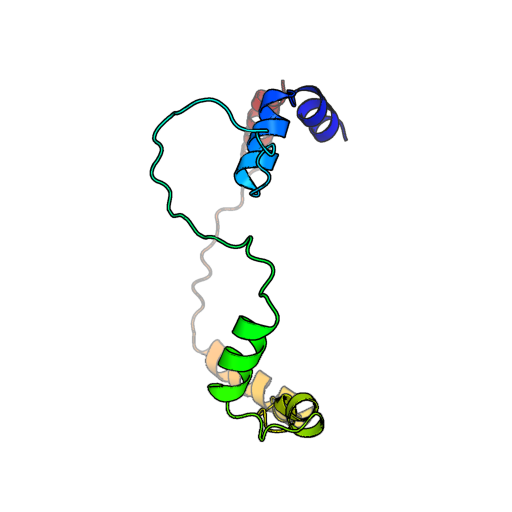 1 114 ? -8.429 13.256 35.087 1.00 92.25 114 LYS A N 1
ATOM 907 C CA . LYS A 1 114 ? -7.187 13.983 35.393 1.00 92.25 114 LYS A CA 1
ATOM 908 C C . LYS A 1 114 ? -5.978 13.491 34.594 1.00 92.25 114 LYS A C 1
ATOM 910 O O . LYS A 1 114 ? -5.105 14.279 34.250 1.00 92.25 114 LYS A O 1
ATOM 915 N N . GLU A 1 115 ? -5.883 12.186 34.346 1.00 92.94 115 GLU A N 1
ATOM 916 C CA . GLU A 1 115 ? -4.818 11.621 33.508 1.00 92.94 115 GLU A CA 1
ATOM 917 C C . GLU A 1 115 ? -5.031 12.004 32.040 1.00 92.94 115 GLU A C 1
ATOM 919 O O . GLU A 1 115 ? -4.068 12.352 31.359 1.00 92.94 115 GLU A O 1
ATOM 924 N N . ALA A 1 116 ? -6.286 12.020 31.580 1.00 93.62 116 ALA A N 1
ATOM 925 C CA . ALA A 1 116 ? -6.632 12.485 30.241 1.00 93.62 116 ALA A CA 1
ATOM 926 C C . ALA A 1 116 ? -6.331 13.983 30.056 1.00 93.62 116 ALA A C 1
ATOM 928 O O . ALA A 1 116 ? -5.728 14.356 29.055 1.00 93.62 116 ALA A O 1
ATOM 929 N N . GLU A 1 117 ? -6.670 14.831 31.031 1.00 94.56 117 GLU A N 1
ATOM 930 C CA . GLU A 1 117 ? -6.370 16.271 31.010 1.00 94.56 117 GLU A CA 1
ATOM 931 C C . GLU A 1 117 ? -4.862 16.531 30.927 1.00 94.56 117 GLU A C 1
ATOM 933 O O . GLU A 1 117 ? -4.417 17.256 30.042 1.00 94.56 117 GLU A O 1
ATOM 938 N N . LYS A 1 118 ? -4.054 15.856 31.754 1.00 94.69 118 LYS A N 1
ATOM 939 C CA . LYS A 1 118 ? -2.586 15.966 31.687 1.00 94.69 118 LYS A CA 1
ATOM 940 C C . LYS A 1 118 ? -2.015 15.514 30.347 1.00 94.69 118 LYS A C 1
ATOM 942 O O . LYS A 1 118 ? -1.057 16.105 29.857 1.00 94.69 118 LYS A O 1
ATOM 947 N N . ALA A 1 119 ? -2.573 14.456 29.759 1.00 93.19 119 ALA A N 1
ATOM 948 C CA . ALA A 1 119 ? -2.154 13.997 28.440 1.00 93.19 119 ALA A CA 1
ATOM 949 C C . ALA A 1 119 ? -2.484 15.038 27.358 1.00 93.19 119 ALA A C 1
ATOM 951 O O . ALA A 1 119 ? -1.675 15.263 26.462 1.00 93.19 119 ALA A O 1
ATOM 952 N N . 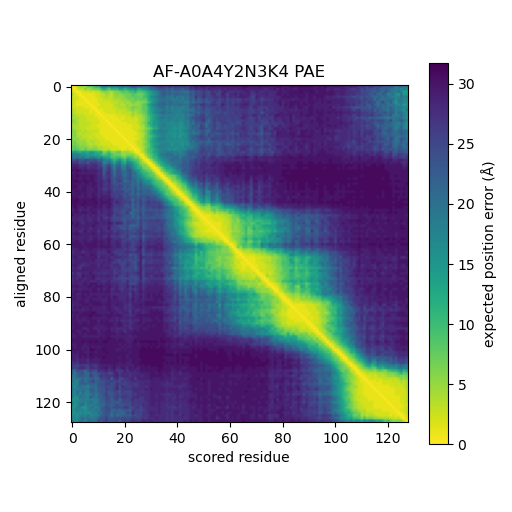VAL A 1 120 ? -3.634 15.710 27.463 1.00 94.00 120 VAL A N 1
ATOM 953 C CA . VAL A 1 120 ? -4.022 16.793 26.549 1.00 94.00 120 VAL A CA 1
ATOM 954 C C . VAL A 1 120 ? -3.116 18.014 26.712 1.00 94.00 120 VAL A C 1
ATOM 956 O O . VAL A 1 120 ? -2.652 18.540 25.705 1.00 94.00 120 VAL A O 1
ATOM 959 N N . GLU A 1 121 ? -2.813 18.435 27.942 1.00 94.69 121 GLU A N 1
ATOM 960 C CA . GLU A 1 121 ? -1.871 19.534 28.216 1.00 94.69 121 GLU A CA 1
ATOM 961 C C . GLU A 1 121 ? -0.478 19.237 27.644 1.00 94.69 121 GLU A C 1
ATOM 963 O O . GLU A 1 121 ? 0.129 20.078 26.980 1.00 94.69 121 GLU A O 1
ATOM 968 N N . LEU A 1 122 ? 0.006 18.006 27.831 1.00 94.12 122 LEU A N 1
ATOM 969 C CA . LEU A 1 122 ? 1.273 17.559 27.264 1.00 94.12 122 LEU A CA 1
ATOM 970 C C . LEU A 1 122 ? 1.247 17.610 25.732 1.00 94.12 122 LEU A C 1
ATOM 972 O O . LEU A 1 122 ? 2.169 18.149 25.129 1.00 94.12 122 LEU A O 1
ATOM 976 N N . LEU A 1 123 ? 0.189 17.103 25.094 1.00 92.38 123 LEU A N 1
ATOM 977 C CA . LEU A 1 123 ? 0.038 17.165 23.636 1.00 92.38 123 LEU A CA 1
ATOM 978 C C . LEU A 1 123 ? -0.012 18.609 23.123 1.00 92.38 123 LEU A C 1
ATOM 980 O O . LEU A 1 123 ? 0.538 18.892 22.062 1.00 92.38 123 LEU A O 1
ATOM 984 N N . GLN A 1 124 ? -0.629 19.523 23.874 1.00 91.00 124 GLN A N 1
ATOM 985 C CA . GLN A 1 124 ? -0.664 20.944 23.529 1.00 91.00 124 GLN A CA 1
ATOM 986 C C . GLN A 1 124 ? 0.722 21.595 23.587 1.00 91.00 124 GLN A C 1
ATOM 988 O O . GLN A 1 124 ? 1.030 22.380 22.698 1.00 91.00 124 GLN A O 1
ATOM 993 N N . SER A 1 125 ? 1.591 21.205 24.527 1.00 88.38 125 SER A N 1
ATOM 994 C CA . SER A 1 125 ? 2.970 21.726 24.598 1.00 88.38 125 SER A CA 1
ATOM 995 C C . SER A 1 125 ? 3.857 21.374 23.397 1.00 88.38 125 SER A C 1
ATOM 997 O O . SER A 1 125 ? 4.896 21.991 23.208 1.00 88.38 125 SER A O 1
ATOM 999 N N . PHE A 1 126 ? 3.467 20.388 22.584 1.00 83.69 126 PHE A N 1
ATOM 1000 C CA . PHE A 1 126 ? 4.165 20.056 21.336 1.00 83.69 126 PHE A CA 1
ATOM 1001 C C . PHE A 1 126 ? 3.627 20.829 20.122 1.00 83.69 126 PHE A C 1
ATOM 1003 O O . PHE A 1 126 ? 4.201 20.734 19.037 1.00 83.69 126 PHE A O 1
ATOM 1010 N N . LEU A 1 127 ? 2.494 21.521 20.271 1.00 78.88 127 LEU A N 1
ATOM 1011 C CA . LEU A 1 127 ? 1.808 22.248 19.199 1.00 78.88 127 LEU A CA 1
ATOM 1012 C C . LEU A 1 127 ? 1.999 23.769 19.280 1.00 78.88 127 LEU A C 1
ATOM 1014 O O . LEU A 1 127 ? 1.665 24.456 18.312 1.00 78.88 127 LEU A O 1
ATOM 1018 N N . GLU A 1 128 ? 2.483 24.269 20.416 1.00 54.84 128 GLU A N 1
ATOM 1019 C CA . GLU A 1 128 ? 2.878 25.663 20.656 1.00 54.84 128 GLU A CA 1
ATOM 1020 C C . GLU A 1 128 ? 4.397 25.821 20.504 1.00 54.84 128 GLU A C 1
ATOM 1022 O O . GLU A 1 128 ? 4.813 26.812 19.860 1.00 54.84 128 GLU A O 1
#

Organism: Araneus ventricosus (NCBI:txid182803)

pLDDT: mean 75.91, std 16.45, range [36.28, 95.06]

Foldseek 3Di:
DVVVVVVVVPQDPVNVQVVCVVVVDDDPPPDDDDDDDDPPPPPPPDPCDVVNVVVCCVVDPPPQDPVNVVCVCVPPDDPPDQDPVNVVVVVVVVVVVVVPDPPPPPPDPDDDPVNVVVVVVVVVVVVD

Mean predicted aligned error: 21.93 Å

Solvent-accessible surface area (backbone atoms only — not comparable to full-atom values): 8469 Å² total; per-residue (Å²): 119,66,65,62,53,52,55,57,72,68,59,46,72,67,57,53,53,52,50,39,44,75,73,67,50,68,82,80,68,79,82,78,84,90,76,98,66,88,72,82,73,76,79,85,80,66,86,78,47,75,69,56,50,53,51,49,54,69,72,41,83,72,86,64,51,74,63,59,64,72,47,60,64,74,77,51,85,65,85,73,88,74,49,74,67,55,52,53,50,50,52,54,52,54,52,64,58,51,78,71,52,84,74,79,75,75,77,71,79,80,82,48,73,69,57,54,51,52,50,50,54,54,57,46,67,78,75,112

Sequence (128 aa):
MRIADYAWRNVTETTIKNYFIKAGFSENKTSSETGEVDSIKHSIEGEINPEQWASIQKDCNTNISFEDFLDVDNELQTCGTMTDKEIVANINAEISDEENEELDQQKHKKVTIKEAEKAVELLQSFLE